Protein AF-A0A2R7LWP0-F1 (afdb_monomer_lite)

Foldseek 3Di:
DDFDWDFPDDDPFWTWTAGPVGDIDTGGPVVVVVDDDDDDDDPPPPPPPDD

Sequence (51 aa):
FPIEAEIEDISAFHVNLRTKDGEKIIFPNNLLLQKGISIMPAHYEDKEFFD

Secondary structure (DSSP, 8-state):
----EEEEEE-SSEEEEEETT--EEEEEHHHHHTS---PPPP---------

Structure (mmCIF, N/CA/C/O backbone):
data_AF-A0A2R7LWP0-F1
#
_entry.id   AF-A0A2R7LWP0-F1
#
loop_
_atom_site.group_PDB
_atom_site.id
_atom_site.type_symbol
_atom_site.label_atom_id
_atom_site.label_alt_id
_atom_site.label_comp_id
_atom_site.label_asym_id
_atom_site.label_entity_id
_atom_site.label_seq_id
_atom_site.pdbx_PDB_ins_code
_atom_site.Cartn_x
_atom_site.Cartn_y
_atom_site.Cartn_z
_atom_site.occupancy
_atom_site.B_iso_or_equiv
_atom_site.auth_seq_id
_atom_site.auth_comp_id
_atom_site.auth_asym_id
_atom_site.auth_atom_id
_atom_site.pdbx_PDB_model_num
ATOM 1 N N . PHE A 1 1 ? -14.262 1.141 -8.466 1.00 57.56 1 PHE A N 1
ATOM 2 C CA . PHE A 1 1 ? -14.544 1.106 -7.018 1.00 57.56 1 PHE A CA 1
ATOM 3 C C . PHE A 1 1 ? -13.220 1.183 -6.265 1.00 57.56 1 PHE A C 1
ATOM 5 O O . PHE A 1 1 ? -12.237 0.693 -6.818 1.00 57.56 1 PHE A O 1
ATOM 12 N N . PRO A 1 2 ? -13.146 1.849 -5.098 1.00 85.81 2 PRO A N 1
ATOM 13 C CA . PRO A 1 2 ? -11.937 1.854 -4.272 1.00 85.81 2 PRO A CA 1
ATOM 14 C C . PRO A 1 2 ? -11.632 0.441 -3.753 1.00 85.81 2 PRO A C 1
ATOM 16 O O . PRO A 1 2 ? -12.552 -0.345 -3.545 1.00 85.81 2 PRO A O 1
ATOM 19 N N . ILE A 1 3 ? -10.347 0.127 -3.581 1.00 90.56 3 ILE A N 1
ATOM 20 C CA . ILE A 1 3 ? -9.881 -1.120 -2.962 1.00 90.56 3 ILE A CA 1
ATOM 21 C C . ILE A 1 3 ? -9.595 -0.807 -1.496 1.00 90.56 3 ILE A C 1
ATOM 23 O O . ILE A 1 3 ? -8.857 0.136 -1.212 1.00 90.56 3 ILE A O 1
ATOM 27 N N . GLU A 1 4 ? -10.168 -1.592 -0.591 1.00 93.19 4 GLU A N 1
ATOM 28 C CA . GLU A 1 4 ? -9.846 -1.555 0.833 1.00 93.19 4 GLU A CA 1
ATOM 29 C C . GLU A 1 4 ? -9.000 -2.785 1.173 1.00 93.19 4 GLU A C 1
ATOM 31 O O . GLU A 1 4 ? -9.417 -3.922 0.940 1.00 93.19 4 GLU A O 1
ATOM 36 N N . ALA A 1 5 ? -7.790 -2.552 1.671 1.00 94.31 5 ALA A N 1
ATOM 37 C CA . ALA A 1 5 ? -6.844 -3.604 1.999 1.00 94.31 5 ALA A CA 1
ATOM 38 C C . ALA A 1 5 ? -5.868 -3.141 3.084 1.00 94.31 5 ALA A C 1
ATOM 40 O O . ALA A 1 5 ? -5.571 -1.950 3.198 1.00 94.31 5 ALA A O 1
ATOM 41 N N . GLU A 1 6 ? -5.352 -4.097 3.844 1.00 94.25 6 GLU A N 1
ATOM 42 C CA . GLU A 1 6 ? -4.281 -3.895 4.812 1.00 94.25 6 GLU A CA 1
ATOM 43 C C . GLU A 1 6 ? -2.919 -4.113 4.145 1.00 94.25 6 GLU A C 1
ATOM 45 O O . GLU A 1 6 ? -2.774 -4.981 3.281 1.00 94.25 6 GLU A O 1
ATOM 50 N N . ILE A 1 7 ? -1.921 -3.315 4.530 1.00 94.56 7 ILE A N 1
ATOM 51 C CA . ILE A 1 7 ? -0.540 -3.496 4.077 1.00 94.56 7 ILE A CA 1
ATOM 52 C C . ILE A 1 7 ? 0.089 -4.626 4.880 1.00 94.56 7 ILE A C 1
ATOM 54 O O . ILE A 1 7 ? 0.251 -4.511 6.089 1.00 94.56 7 ILE A O 1
ATOM 58 N N . GLU A 1 8 ? 0.493 -5.688 4.193 1.00 96.00 8 GLU A N 1
ATOM 59 C CA . GLU A 1 8 ? 1.184 -6.815 4.817 1.00 96.00 8 GLU A CA 1
ATOM 60 C C . GLU A 1 8 ? 2.696 -6.643 4.841 1.00 96.00 8 GLU A C 1
ATOM 62 O O . GLU A 1 8 ? 3.356 -7.029 5.800 1.00 96.00 8 GLU A O 1
ATOM 67 N N . ASP A 1 9 ? 3.248 -6.115 3.748 1.00 96.50 9 ASP A N 1
ATOM 68 C CA . ASP A 1 9 ? 4.681 -5.914 3.578 1.00 96.50 9 ASP A CA 1
ATOM 69 C C . ASP A 1 9 ? 4.954 -4.861 2.495 1.00 96.50 9 ASP A C 1
ATOM 71 O O . ASP A 1 9 ? 4.183 -4.704 1.539 1.00 96.50 9 ASP A O 1
ATOM 75 N N . ILE A 1 10 ? 6.075 -4.153 2.631 1.00 96.12 10 ILE A N 1
ATOM 76 C CA . ILE A 1 10 ? 6.537 -3.141 1.679 1.00 96.12 10 ILE A CA 1
ATOM 77 C C . ILE A 1 10 ? 7.906 -3.567 1.160 1.00 96.12 10 ILE A C 1
ATOM 79 O O . ILE A 1 10 ? 8.915 -3.49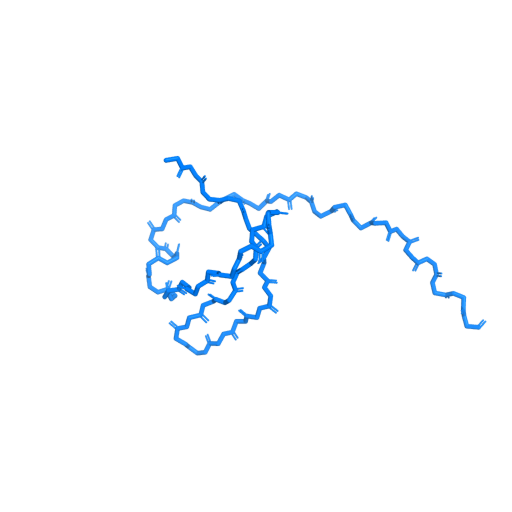7 1.858 1.00 96.12 10 ILE A O 1
ATOM 83 N N . SER A 1 11 ? 7.944 -3.958 -0.108 1.00 95.88 11 SER A N 1
ATOM 84 C CA . SER A 1 11 ? 9.169 -4.319 -0.812 1.00 95.88 11 SER A CA 1
ATOM 85 C C . SER A 1 11 ? 9.700 -3.142 -1.645 1.00 95.88 11 SER A C 1
ATOM 87 O O . SER A 1 11 ? 9.019 -2.141 -1.881 1.00 95.88 11 SER A O 1
ATOM 89 N N . ALA A 1 12 ? 10.923 -3.279 -2.170 1.00 96.44 12 ALA A N 1
ATOM 90 C CA . ALA A 1 12 ? 11.584 -2.223 -2.947 1.00 96.44 12 ALA A CA 1
ATOM 91 C C . ALA A 1 12 ? 10.776 -1.741 -4.174 1.00 96.44 12 ALA A C 1
ATOM 93 O O . ALA A 1 12 ? 10.866 -0.572 -4.549 1.00 96.44 12 ALA A O 1
ATOM 94 N N . PHE A 1 13 ? 9.973 -2.618 -4.789 1.00 96.50 13 PHE A N 1
ATOM 95 C CA . PHE A 1 13 ? 9.273 -2.329 -6.050 1.00 96.50 13 PHE A CA 1
ATOM 96 C C . PHE A 1 13 ? 7.744 -2.469 -5.981 1.00 96.50 13 PHE A C 1
ATOM 98 O O . PHE A 1 13 ? 7.046 -2.017 -6.894 1.00 96.50 13 PHE A O 1
ATOM 105 N N . HIS A 1 14 ? 7.213 -3.072 -4.918 1.00 97.00 14 HIS A N 1
ATOM 106 C CA . HIS A 1 14 ? 5.783 -3.314 -4.752 1.00 97.00 14 HIS A CA 1
ATOM 107 C C . HIS A 1 14 ? 5.382 -3.378 -3.277 1.00 97.00 14 HIS A C 1
ATOM 109 O O . HIS A 1 14 ? 6.201 -3.647 -2.400 1.00 97.00 14 HIS A O 1
ATOM 115 N N . VAL A 1 15 ? 4.088 -3.211 -3.035 1.00 97.06 15 VAL A N 1
ATOM 116 C CA . VAL A 1 15 ? 3.440 -3.395 -1.739 1.00 97.06 15 VAL A CA 1
ATOM 117 C C . VAL A 1 15 ? 2.560 -4.634 -1.801 1.00 97.06 15 VAL A C 1
ATOM 119 O O . VAL A 1 15 ? 1.797 -4.812 -2.755 1.00 97.06 15 VAL A O 1
ATOM 122 N N . ASN A 1 16 ? 2.673 -5.482 -0.784 1.00 97.50 16 ASN A N 1
ATOM 123 C CA . ASN A 1 16 ? 1.795 -6.624 -0.585 1.00 97.50 16 ASN A CA 1
ATOM 124 C C . ASN A 1 16 ? 0.602 -6.172 0.258 1.00 97.50 16 ASN A C 1
ATOM 126 O O . ASN A 1 16 ? 0.771 -5.627 1.349 1.00 97.50 16 ASN A O 1
ATOM 130 N N . LEU A 1 17 ? -0.597 -6.382 -0.267 1.00 95.94 17 LEU A N 1
ATOM 131 C CA . LEU A 1 17 ? -1.860 -5.973 0.326 1.00 95.94 17 LEU A CA 1
ATOM 132 C C . LEU A 1 17 ? -2.752 -7.197 0.532 1.00 95.94 17 LEU A C 1
ATOM 134 O O . LEU A 1 17 ? -2.762 -8.109 -0.301 1.00 95.94 17 LEU A O 1
ATOM 138 N N . ARG A 1 18 ? -3.556 -7.182 1.592 1.00 96.38 18 ARG A N 1
ATOM 139 C CA . ARG A 1 18 ? -4.588 -8.190 1.847 1.00 96.38 18 ARG A CA 1
ATOM 140 C C . ARG A 1 18 ? -5.955 -7.535 1.968 1.00 96.38 18 ARG A C 1
ATOM 142 O O . ARG A 1 18 ? -6.130 -6.627 2.776 1.00 96.38 18 ARG A O 1
ATOM 149 N N . THR A 1 19 ? -6.922 -7.974 1.169 1.00 94.69 19 THR A N 1
ATOM 150 C CA . THR A 1 19 ? -8.307 -7.492 1.283 1.00 94.69 19 THR A CA 1
ATOM 151 C C . THR A 1 19 ? -8.997 -8.109 2.499 1.00 94.69 19 THR A C 1
ATOM 153 O O . THR A 1 19 ? -8.542 -9.116 3.048 1.00 94.69 19 THR A O 1
ATOM 156 N N . LYS A 1 20 ? -10.140 -7.542 2.899 1.00 91.50 20 LYS A N 1
ATOM 157 C CA . LYS A 1 20 ? -10.992 -8.114 3.958 1.00 91.50 20 LYS A CA 1
ATOM 158 C C . LYS A 1 20 ? -11.465 -9.538 3.650 1.00 91.50 20 LYS A C 1
ATOM 160 O O . LYS A 1 20 ? -11.641 -10.327 4.571 1.00 91.50 20 LYS A O 1
ATOM 165 N N . ASP A 1 21 ? -11.605 -9.872 2.370 1.00 94.12 21 ASP A N 1
ATOM 166 C CA . ASP A 1 21 ? -12.003 -11.204 1.903 1.00 94.12 21 ASP A CA 1
ATOM 167 C C . ASP A 1 21 ? -10.828 -12.203 1.886 1.00 94.12 21 ASP A C 1
ATOM 169 O O . ASP A 1 21 ? -10.985 -13.368 1.523 1.00 94.12 21 ASP A O 1
ATOM 173 N N . GLY A 1 22 ? -9.632 -11.763 2.296 1.00 93.81 22 GLY A N 1
ATOM 174 C CA . GLY A 1 22 ? -8.424 -12.581 2.379 1.00 93.81 22 GLY A CA 1
ATOM 175 C C . GLY A 1 22 ? -7.631 -12.674 1.075 1.00 93.81 22 GLY A C 1
ATOM 176 O O . GLY A 1 22 ? -6.616 -13.378 1.031 1.00 93.81 22 GLY A O 1
ATOM 177 N N . GLU A 1 23 ? -8.043 -11.958 0.027 1.00 96.44 23 GLU A N 1
ATOM 178 C CA . GLU A 1 23 ? -7.337 -11.944 -1.252 1.00 96.44 23 GLU A CA 1
ATOM 179 C C . GLU A 1 23 ? -6.007 -11.199 -1.132 1.00 96.44 23 GLU A C 1
ATOM 181 O O . GLU A 1 23 ? -5.916 -10.143 -0.504 1.00 96.44 23 GLU A O 1
ATOM 186 N N . LYS A 1 24 ? -4.968 -11.744 -1.770 1.00 96.62 24 LYS A N 1
ATOM 187 C CA . LYS A 1 24 ? -3.639 -11.130 -1.821 1.00 96.62 24 LYS A CA 1
ATOM 188 C C . LYS A 1 24 ? -3.488 -10.318 -3.096 1.00 96.62 24 LYS A C 1
ATOM 190 O O . LYS A 1 24 ? -3.638 -10.850 -4.196 1.00 96.62 24 LYS A O 1
ATOM 195 N N . ILE A 1 25 ? -3.129 -9.052 -2.943 1.00 95.69 25 ILE A N 1
ATOM 196 C CA . ILE A 1 25 ? -2.907 -8.115 -4.040 1.00 95.69 25 ILE A CA 1
ATOM 197 C C . ILE A 1 25 ? -1.466 -7.615 -3.958 1.00 95.69 25 ILE A C 1
ATOM 199 O O . ILE A 1 25 ? -1.020 -7.156 -2.913 1.00 95.69 25 ILE A O 1
ATOM 203 N N . ILE A 1 26 ? -0.740 -7.668 -5.074 1.00 96.62 26 ILE A N 1
ATOM 204 C CA . ILE A 1 26 ? 0.596 -7.074 -5.192 1.00 96.62 26 ILE A CA 1
ATOM 205 C C . ILE A 1 26 ? 0.470 -5.813 -6.037 1.00 96.62 26 ILE A C 1
ATOM 207 O O . ILE A 1 26 ? 0.044 -5.877 -7.193 1.00 96.62 26 ILE A O 1
ATOM 211 N N . PHE A 1 27 ? 0.831 -4.667 -5.463 1.00 95.50 27 PHE A N 1
ATOM 212 C CA . PHE A 1 27 ? 0.660 -3.371 -6.108 1.00 95.50 27 PHE A CA 1
ATOM 213 C C . PHE A 1 27 ? 2.004 -2.665 -6.335 1.00 95.50 27 PHE A C 1
ATOM 215 O O . PHE A 1 27 ? 2.736 -2.449 -5.371 1.00 95.50 27 PHE A O 1
ATOM 222 N N . PRO A 1 28 ? 2.359 -2.263 -7.570 1.00 97.25 28 PRO A N 1
ATOM 223 C CA . PRO A 1 28 ? 3.593 -1.521 -7.822 1.00 97.25 28 PRO A CA 1
ATOM 224 C C . PRO A 1 28 ? 3.600 -0.160 -7.119 1.00 97.25 28 PRO A C 1
ATOM 226 O O . PRO A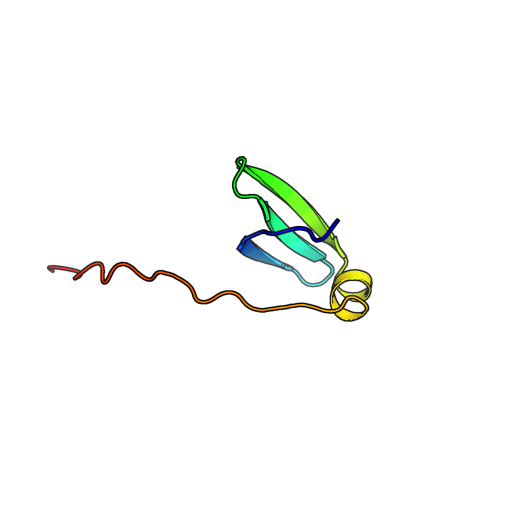 1 28 ? 2.620 0.587 -7.205 1.00 97.25 28 PRO A O 1
ATOM 229 N N . ASN A 1 29 ? 4.732 0.212 -6.517 1.00 94.88 29 ASN A N 1
ATOM 230 C CA . ASN A 1 29 ? 4.867 1.453 -5.738 1.00 94.88 29 ASN A CA 1
ATOM 231 C C . ASN A 1 29 ? 4.473 2.694 -6.555 1.00 94.88 29 ASN A C 1
ATOM 233 O O . ASN A 1 29 ? 3.700 3.533 -6.097 1.00 94.88 29 ASN A O 1
ATOM 237 N N . ASN A 1 30 ? 4.933 2.765 -7.808 1.00 94.62 30 ASN A N 1
ATOM 238 C CA . ASN A 1 30 ? 4.663 3.897 -8.697 1.00 94.62 30 ASN A CA 1
ATOM 239 C C . ASN A 1 30 ? 3.167 4.094 -8.957 1.00 94.62 30 ASN A C 1
ATOM 241 O O . ASN A 1 30 ? 2.703 5.227 -9.038 1.00 94.62 3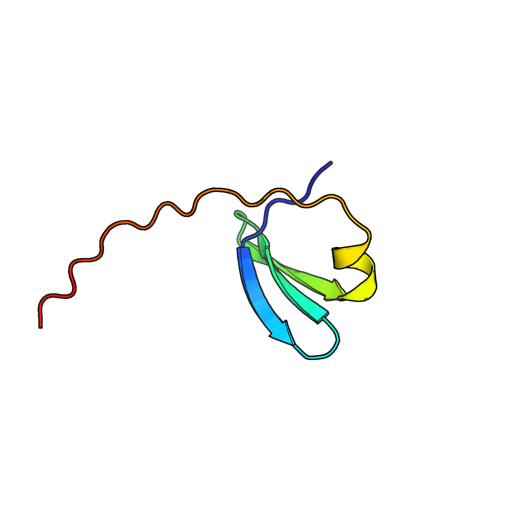0 ASN A O 1
ATOM 245 N N . LEU A 1 31 ? 2.408 3.003 -9.077 1.00 93.62 31 LEU A N 1
ATOM 246 C CA . LEU A 1 31 ? 0.966 3.082 -9.278 1.00 93.62 31 LEU A CA 1
ATOM 247 C C . LEU A 1 31 ? 0.250 3.413 -7.970 1.00 93.62 31 LEU A C 1
ATOM 249 O O . LEU A 1 31 ? -0.771 4.097 -8.007 1.00 93.62 31 LEU A O 1
ATOM 253 N N . LEU A 1 32 ? 0.748 2.909 -6.832 1.00 92.38 32 LEU A N 1
ATOM 254 C CA . LEU A 1 32 ? 0.138 3.150 -5.524 1.00 92.38 32 LEU A CA 1
ATOM 255 C C . LEU A 1 32 ? 0.156 4.648 -5.215 1.00 92.38 32 LEU A C 1
ATOM 257 O O . LEU A 1 32 ? -0.877 5.231 -4.905 1.00 92.38 32 LEU A O 1
ATOM 261 N N . LEU A 1 33 ? 1.319 5.275 -5.408 1.00 90.81 33 LEU A N 1
ATOM 262 C CA . LEU A 1 33 ? 1.564 6.695 -5.144 1.00 90.81 33 LEU A CA 1
ATOM 263 C C . LEU A 1 33 ? 0.797 7.640 -6.081 1.00 90.81 33 LEU A C 1
ATOM 265 O O . LEU A 1 33 ? 0.574 8.796 -5.739 1.00 90.81 33 LEU A O 1
ATOM 269 N N . GLN A 1 34 ? 0.394 7.166 -7.263 1.00 94.50 34 GLN A N 1
ATOM 270 C CA . GLN A 1 34 ? -0.420 7.940 -8.208 1.00 94.50 34 GLN A CA 1
ATOM 271 C C . GLN A 1 34 ? -1.917 7.921 -7.868 1.00 94.50 34 GLN A C 1
ATOM 273 O O . GLN A 1 34 ? -2.690 8.669 -8.470 1.00 94.50 34 GLN A O 1
ATOM 278 N N . LYS A 1 35 ? -2.357 7.058 -6.945 1.00 90.25 35 LYS A N 1
ATOM 279 C CA . LYS A 1 35 ? -3.757 6.977 -6.520 1.00 90.25 35 LYS A CA 1
ATOM 280 C C . LYS A 1 35 ? -3.993 7.835 -5.281 1.00 90.25 35 LYS A C 1
ATOM 282 O O . LYS A 1 35 ? -3.128 7.971 -4.427 1.00 90.25 35 LYS A O 1
ATOM 287 N N . GLY A 1 36 ? -5.204 8.379 -5.163 1.00 92.88 36 GLY A N 1
ATOM 288 C CA . GLY A 1 36 ? -5.670 8.943 -3.899 1.00 92.88 36 GLY A CA 1
ATOM 289 C C . GLY A 1 36 ? -5.850 7.823 -2.876 1.00 92.88 36 GLY A C 1
ATOM 290 O O . GLY A 1 36 ? -6.582 6.869 -3.144 1.00 92.88 36 GLY A O 1
ATOM 291 N N . ILE A 1 37 ? -5.174 7.934 -1.734 1.00 92.12 37 ILE A N 1
ATOM 292 C CA . ILE A 1 37 ? -5.209 6.950 -0.646 1.00 92.12 37 ILE A CA 1
ATOM 293 C C . ILE A 1 37 ? -5.873 7.600 0.567 1.00 92.12 37 ILE A C 1
ATOM 295 O O . ILE A 1 37 ? -5.581 8.746 0.904 1.00 92.12 37 ILE A O 1
ATOM 299 N N . SER A 1 38 ? -6.757 6.857 1.227 1.00 93.31 38 SER A N 1
ATOM 300 C CA . SER A 1 38 ? -7.292 7.208 2.540 1.00 93.31 38 SER A CA 1
ATOM 301 C C . SER A 1 38 ? -6.798 6.176 3.547 1.00 93.31 38 SER A C 1
ATOM 303 O O . SER A 1 38 ? -6.908 4.978 3.297 1.00 93.31 38 SER A O 1
ATOM 305 N N . ILE A 1 39 ? -6.218 6.639 4.654 1.00 90.50 39 ILE A N 1
ATOM 306 C CA . ILE A 1 39 ? -5.786 5.770 5.750 1.00 90.50 39 ILE A CA 1
ATOM 307 C C . ILE A 1 39 ? -6.983 5.576 6.672 1.00 90.50 39 ILE A C 1
ATOM 309 O O . ILE A 1 39 ? -7.542 6.551 7.178 1.00 90.50 39 ILE A O 1
ATOM 313 N N . MET A 1 40 ? -7.373 4.323 6.885 1.00 88.00 40 MET A N 1
ATOM 314 C CA . MET A 1 40 ? -8.437 3.985 7.822 1.00 88.00 40 MET A CA 1
ATOM 315 C C . MET A 1 40 ? -7.851 3.784 9.223 1.00 88.00 40 MET A C 1
ATOM 317 O O . MET A 1 40 ? -6.760 3.226 9.346 1.00 88.00 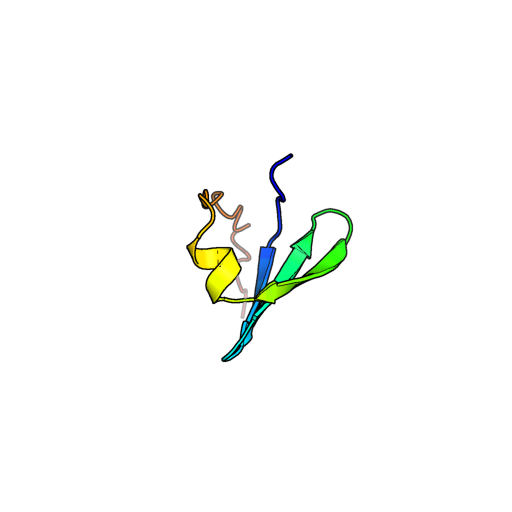40 MET A O 1
ATOM 321 N N . PRO A 1 41 ? -8.533 4.253 10.281 1.00 84.31 41 PRO A N 1
ATOM 322 C CA . PRO A 1 41 ? -8.078 4.038 11.645 1.00 84.31 41 PRO A CA 1
ATOM 323 C C . PRO A 1 41 ? -8.029 2.536 11.930 1.00 84.31 41 PRO A C 1
ATOM 325 O O . PRO A 1 41 ? -9.019 1.829 11.750 1.00 84.31 41 PRO A O 1
ATOM 328 N N . ALA A 1 42 ? -6.870 2.049 12.366 1.00 73.12 42 ALA A N 1
ATOM 329 C CA . ALA A 1 42 ? -6.743 0.682 12.833 1.00 73.12 42 ALA A CA 1
ATOM 330 C C . ALA A 1 42 ? -7.528 0.542 14.143 1.00 73.12 42 ALA A C 1
ATOM 332 O O . ALA A 1 42 ? -7.277 1.272 15.103 1.00 73.12 42 ALA A O 1
ATOM 333 N N . HIS A 1 43 ? -8.467 -0.403 14.194 1.00 65.88 43 HIS A N 1
ATOM 334 C CA . HIS A 1 43 ? -8.989 -0.893 15.463 1.00 65.88 43 HIS A CA 1
ATOM 335 C C . HIS A 1 43 ? -7.895 -1.755 16.101 1.00 65.88 43 HIS A C 1
ATOM 337 O O . HIS A 1 43 ? -7.891 -2.974 15.959 1.00 65.88 43 HIS A O 1
ATOM 343 N N . TYR A 1 44 ? -6.921 -1.115 16.749 1.00 58.19 44 TYR A N 1
ATOM 344 C CA . TYR A 1 44 ? -6.080 -1.815 17.708 1.00 58.19 44 TYR A CA 1
ATOM 345 C C . TYR A 1 44 ? -6.989 -2.188 18.877 1.00 58.19 44 TYR A C 1
ATOM 347 O O . TYR A 1 44 ? -7.338 -1.342 19.694 1.00 58.19 44 TYR A O 1
ATOM 355 N N . GLU A 1 45 ? -7.432 -3.444 18.930 1.00 58.72 45 GLU A N 1
ATOM 356 C CA . GLU A 1 45 ? -7.753 -4.029 20.225 1.00 58.72 45 GLU A CA 1
ATOM 357 C C . GLU A 1 45 ? -6.463 -3.944 21.039 1.00 58.72 45 GLU A C 1
ATOM 359 O O . GLU A 1 45 ? -5.436 -4.484 20.611 1.00 58.72 45 GLU A O 1
ATOM 364 N N . ASP A 1 46 ? -6.497 -3.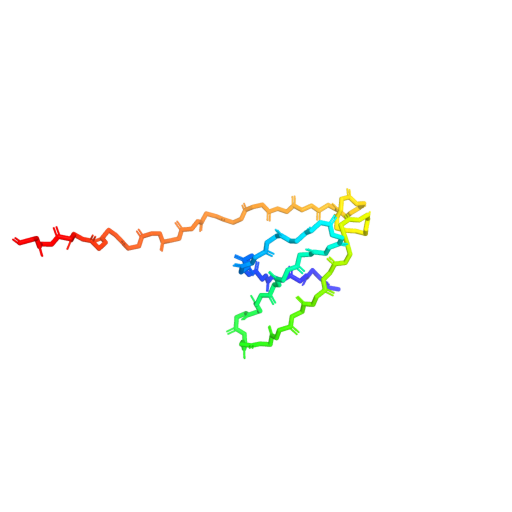217 22.157 1.00 57.31 46 ASP A N 1
ATOM 365 C CA . ASP A 1 46 ? -5.443 -3.233 23.163 1.00 57.31 46 ASP A CA 1
ATOM 366 C C . ASP A 1 46 ? -5.282 -4.684 23.633 1.00 57.31 46 ASP A C 1
ATOM 368 O O . ASP A 1 46 ? -5.921 -5.141 24.580 1.00 57.31 46 ASP A O 1
ATOM 372 N N . LYS A 1 47 ? -4.465 -5.462 22.921 1.00 61.34 47 LYS A N 1
ATOM 373 C CA . LYS A 1 47 ? -3.975 -6.736 23.422 1.00 61.34 47 LYS A CA 1
ATOM 374 C C . LYS A 1 47 ? -3.006 -6.370 24.528 1.00 61.34 47 LYS A C 1
ATOM 376 O O . LYS A 1 47 ? -1.828 -6.138 24.269 1.00 61.34 47 LYS A O 1
ATOM 381 N N . GLU A 1 48 ? -3.531 -6.254 25.743 1.00 56.66 48 GLU A N 1
ATOM 382 C CA . GLU A 1 48 ? -2.726 -6.250 26.955 1.00 56.66 48 GLU A CA 1
ATOM 383 C C . GLU A 1 48 ? -1.839 -7.499 26.901 1.00 56.66 48 GLU A C 1
ATOM 385 O O . GLU A 1 48 ? -2.297 -8.634 27.043 1.00 56.66 48 GLU A O 1
ATOM 390 N N . PHE A 1 49 ? -0.562 -7.292 26.588 1.00 61.88 49 PHE A N 1
ATOM 391 C CA . PHE A 1 49 ? 0.450 -8.324 26.700 1.00 61.88 49 PHE A CA 1
ATOM 392 C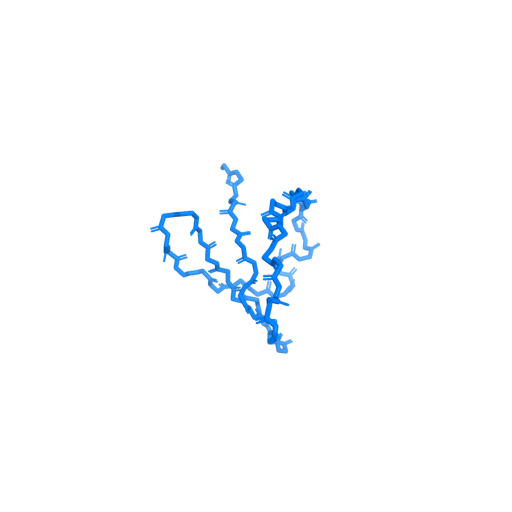 C . PHE A 1 49 ? 0.673 -8.539 28.197 1.00 61.88 49 PHE A C 1
ATOM 394 O O . PHE A 1 49 ? 1.409 -7.787 28.830 1.00 61.88 49 PHE A O 1
ATOM 401 N N . PHE A 1 50 ? -0.015 -9.519 28.778 1.00 58.75 50 PHE A N 1
ATOM 402 C CA . PHE A 1 50 ? 0.364 -10.050 30.082 1.00 58.75 50 PHE A CA 1
ATOM 403 C C . PHE A 1 50 ? 1.620 -10.911 29.875 1.00 58.75 50 PHE A C 1
ATOM 405 O O . PHE A 1 50 ? 1.537 -11.955 29.225 1.00 58.75 50 PHE A O 1
ATOM 412 N N . ASP A 1 51 ? 2.767 -10.421 30.355 1.00 61.12 51 ASP A N 1
ATOM 413 C CA . ASP A 1 51 ? 3.968 -11.227 30.642 1.00 61.12 51 ASP A CA 1
ATOM 414 C C . ASP A 1 51 ? 3.775 -12.001 31.958 1.00 61.12 51 ASP A C 1
ATOM 416 O O . ASP A 1 51 ? 3.154 -11.428 32.889 1.00 61.12 51 ASP A O 1
#

Radius of gyration: 13.6 Å; chains: 1; bounding box: 26×22×40 Å

pLDDT: mean 86.84, std 14.0, range [56.66, 97.5]